Protein AF-A0A1C4LXQ5-F1 (afdb_monomer)

Radius of gyration: 27.12 Å; Cα contacts (8 Å, |Δi|>4): 11; chains: 1; bounding box: 47×68×58 Å

Nearest PDB structures (foldseek):
  5x3t-assembly1_G  TM=6.036E-01  e=4.283E-02  Mycobacterium tuberculosis H37Rv

Mean predicted aligned error: 17.74 Å

Structure (mmCIF, N/CA/C/O backbone):
data_AF-A0A1C4LXQ5-F1
#
_entry.id   AF-A0A1C4LXQ5-F1
#
loop_
_atom_site.group_PDB
_atom_site.id
_atom_site.type_symbol
_atom_site.label_atom_id
_atom_site.label_alt_id
_atom_site.label_comp_id
_atom_site.label_asym_id
_atom_site.label_entity_id
_atom_site.label_seq_id
_atom_site.pdbx_PDB_ins_code
_atom_site.Cartn_x
_atom_site.Cartn_y
_atom_site.Cartn_z
_atom_site.occupancy
_atom_site.B_iso_or_equiv
_atom_site.auth_seq_id
_atom_site.auth_comp_id
_atom_site.auth_asym_id
_atom_site.auth_atom_id
_atom_site.pdbx_PDB_model_num
ATOM 1 N N . MET A 1 1 ? -16.921 -46.183 23.043 1.00 29.25 1 MET A N 1
ATOM 2 C CA . MET A 1 1 ? -16.862 -47.206 21.969 1.00 29.25 1 MET A CA 1
ATOM 3 C C . MET A 1 1 ? -17.922 -46.829 20.922 1.00 29.25 1 MET A C 1
ATOM 5 O O . MET A 1 1 ? -18.939 -46.304 21.350 1.00 29.25 1 MET A O 1
ATOM 9 N N . PRO A 1 2 ? -17.686 -46.982 19.606 1.00 46.94 2 PRO A N 1
ATOM 10 C CA . PRO A 1 2 ? -17.134 -45.936 18.719 1.00 46.94 2 PRO A CA 1
ATOM 11 C C . PRO A 1 2 ? -17.961 -45.648 17.427 1.00 46.94 2 PRO A C 1
ATOM 13 O O . PRO A 1 2 ? -18.790 -46.468 17.070 1.00 46.94 2 PRO A O 1
ATOM 16 N N . GLN A 1 3 ? -17.642 -44.518 16.746 1.00 44.19 3 GLN A N 1
ATOM 17 C CA . GLN A 1 3 ? -17.504 -44.274 15.271 1.00 44.19 3 GLN A CA 1
ATOM 18 C C . GLN A 1 3 ? -18.716 -44.548 14.321 1.00 44.19 3 GLN A C 1
ATOM 20 O O . GLN A 1 3 ? -19.473 -45.470 14.557 1.00 44.19 3 GLN A O 1
ATOM 25 N N . CYS A 1 4 ? -18.991 -43.882 13.180 1.00 41.25 4 CYS A N 1
ATOM 26 C CA . CYS A 1 4 ? -18.354 -42.849 12.339 1.00 41.25 4 CYS A CA 1
ATOM 27 C C . CYS A 1 4 ? -19.321 -42.404 11.194 1.00 41.25 4 CYS A C 1
ATOM 29 O O . CYS A 1 4 ? -20.281 -43.111 10.905 1.00 41.25 4 CYS A O 1
ATOM 31 N N . ALA A 1 5 ? -18.925 -41.337 10.471 1.00 40.91 5 ALA A N 1
ATOM 32 C CA . ALA A 1 5 ? -19.285 -40.912 9.094 1.00 40.91 5 ALA A CA 1
ATOM 33 C C . ALA A 1 5 ? -20.544 -40.020 8.888 1.00 40.91 5 ALA A C 1
ATOM 35 O O . ALA A 1 5 ? -21.618 -40.337 9.370 1.00 40.91 5 ALA A O 1
ATOM 36 N N . GLY A 1 6 ? -20.491 -38.899 8.151 1.00 34.72 6 GLY A N 1
ATOM 37 C CA . GLY A 1 6 ? -19.399 -38.387 7.320 1.00 34.72 6 GLY A CA 1
ATOM 38 C C . GLY A 1 6 ? -19.553 -36.932 6.840 1.00 34.72 6 GLY A C 1
ATOM 39 O O . GLY A 1 6 ? -20.645 -36.386 6.785 1.00 34.72 6 GLY A O 1
ATOM 40 N N . SER A 1 7 ? -18.389 -36.358 6.518 1.00 42.78 7 SER A N 1
ATOM 41 C CA . SER A 1 7 ? -18.063 -35.484 5.378 1.00 42.78 7 SER A CA 1
ATOM 42 C C . SER A 1 7 ? -19.040 -34.369 4.962 1.00 42.78 7 SER A C 1
ATOM 44 O O . SER A 1 7 ? -20.020 -34.621 4.270 1.00 42.78 7 SER A O 1
ATOM 46 N N . SER A 1 8 ? -18.639 -33.115 5.184 1.00 39.19 8 SER A N 1
ATOM 47 C CA . SER A 1 8 ? -18.550 -32.162 4.070 1.00 39.19 8 SER A CA 1
ATOM 48 C C . SER A 1 8 ? -17.308 -31.305 4.264 1.00 39.19 8 SER A C 1
ATOM 50 O O . SER A 1 8 ? -17.246 -30.454 5.150 1.00 39.19 8 SER A O 1
ATOM 52 N N . SER A 1 9 ? -16.309 -31.606 3.440 1.00 51.53 9 SER A N 1
ATOM 53 C CA . SER A 1 9 ? -15.193 -30.732 3.108 1.00 51.53 9 SER A CA 1
ATOM 54 C C . SER A 1 9 ? -15.684 -29.388 2.562 1.00 51.53 9 SER A C 1
ATOM 56 O O . SER A 1 9 ? -16.852 -29.234 2.205 1.00 51.53 9 SER A O 1
ATOM 58 N N . ASP A 1 10 ? -14.723 -28.472 2.450 1.00 49.28 10 ASP A N 1
ATOM 59 C CA . ASP A 1 10 ? -14.740 -27.254 1.635 1.00 49.28 10 ASP A CA 1
ATOM 60 C C . ASP A 1 10 ? -15.082 -25.972 2.394 1.00 49.28 10 ASP A C 1
ATOM 62 O O . ASP A 1 10 ? -16.176 -25.435 2.263 1.00 49.28 10 ASP A O 1
ATOM 66 N N . HIS A 1 11 ? -14.095 -25.460 3.150 1.00 45.16 11 HIS A N 1
ATOM 67 C CA . HIS A 1 11 ? -13.729 -24.023 3.152 1.00 45.16 11 HIS A CA 1
ATOM 68 C C . HIS A 1 11 ? -12.442 -23.674 3.943 1.00 45.16 11 HIS A C 1
ATOM 70 O O . HIS A 1 11 ? -12.262 -22.540 4.380 1.00 45.16 11 HIS A O 1
ATOM 76 N N . VAL A 1 12 ? -11.510 -24.613 4.154 1.00 50.00 12 VAL A N 1
ATOM 77 C CA . VAL A 1 12 ? -10.390 -24.420 5.104 1.00 50.00 12 VAL A CA 1
ATOM 78 C C . VAL A 1 12 ? -9.031 -24.305 4.410 1.00 50.00 12 VAL A C 1
ATOM 80 O O . VAL A 1 12 ? -8.138 -25.059 4.743 1.00 50.00 12 VAL A O 1
ATOM 83 N N . HIS A 1 13 ? -8.821 -23.393 3.453 1.00 41.25 13 HIS A N 1
ATOM 84 C CA . HIS A 1 13 ? -7.469 -23.198 2.881 1.00 41.25 13 HIS A CA 1
ATOM 85 C C . HIS A 1 13 ? -7.170 -21.767 2.379 1.00 41.25 13 HIS A C 1
ATOM 87 O O . HIS A 1 13 ? -6.530 -21.604 1.346 1.00 41.25 13 HIS A O 1
ATOM 93 N N . HIS A 1 14 ? -7.587 -20.703 3.083 1.00 41.81 14 HIS A N 1
ATOM 94 C CA . HIS A 1 14 ? -7.163 -19.338 2.699 1.00 41.81 14 HIS A CA 1
ATOM 95 C C . HIS A 1 14 ? -6.955 -18.353 3.865 1.00 41.81 14 HIS A C 1
ATOM 97 O O . HIS A 1 14 ? -7.122 -17.146 3.710 1.00 41.81 14 HIS A O 1
ATOM 103 N N . THR A 1 15 ? -6.596 -18.848 5.050 1.00 49.47 15 THR A N 1
ATOM 104 C CA . THR A 1 15 ? -6.390 -18.008 6.251 1.00 49.47 15 THR A CA 1
ATOM 105 C C . THR A 1 15 ? -5.063 -18.245 6.971 1.00 49.47 15 THR A C 1
ATOM 107 O O . THR A 1 15 ? -4.753 -17.527 7.910 1.00 49.47 15 THR A O 1
ATOM 110 N N . TRP A 1 16 ? -4.231 -19.186 6.515 1.00 47.09 16 TRP A N 1
ATOM 111 C CA . TRP A 1 16 ? -3.102 -19.687 7.315 1.00 47.09 16 TRP A CA 1
ATOM 112 C C . TRP A 1 16 ? -1.705 -19.408 6.741 1.00 47.09 16 TRP A C 1
ATOM 114 O O . TRP A 1 16 ? -0.749 -20.074 7.120 1.00 47.09 16 TRP A O 1
ATOM 124 N N . TYR A 1 17 ? -1.554 -18.415 5.855 1.00 48.47 17 TYR A N 1
ATOM 125 C CA . TYR A 1 17 ? -0.230 -18.002 5.349 1.00 48.47 17 TYR A CA 1
ATOM 126 C C . TYR A 1 17 ? 0.094 -16.507 5.529 1.00 48.47 17 TYR A C 1
ATOM 128 O O . TYR A 1 17 ? 1.063 -16.023 4.957 1.00 48.47 17 TYR A O 1
ATOM 136 N N . MET A 1 18 ? -0.682 -15.758 6.326 1.00 49.38 18 MET A N 1
ATOM 137 C CA . MET A 1 18 ? -0.550 -14.291 6.461 1.00 49.38 18 MET A CA 1
ATOM 138 C C . MET A 1 18 ? -0.376 -13.798 7.911 1.00 49.38 18 MET A C 1
ATOM 140 O O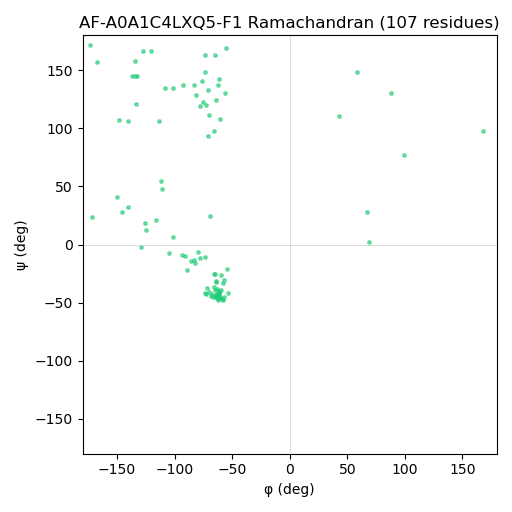 . MET A 1 18 ? -0.552 -12.614 8.170 1.00 49.38 18 MET A O 1
ATOM 144 N N . ASP A 1 19 ? 0.018 -14.662 8.854 1.00 50.25 19 ASP A N 1
ATOM 145 C CA . ASP A 1 19 ? 0.253 -14.265 10.260 1.00 50.25 19 ASP A CA 1
ATOM 146 C C . ASP A 1 19 ? 1.743 -14.171 10.656 1.00 50.25 19 ASP A C 1
ATOM 148 O O . ASP A 1 19 ? 2.095 -13.678 11.723 1.00 50.25 19 ASP A O 1
ATOM 152 N N . TYR A 1 20 ? 2.668 -14.580 9.781 1.00 45.88 20 TYR A N 1
ATOM 153 C CA . TYR A 1 20 ? 4.103 -14.611 10.114 1.00 45.88 20 TYR A CA 1
ATOM 154 C C . TYR A 1 20 ? 4.824 -13.251 10.020 1.00 45.88 20 TYR A C 1
ATOM 156 O O . TYR A 1 20 ? 5.976 -13.139 10.429 1.00 45.88 20 TYR A O 1
ATOM 164 N N . HIS A 1 21 ? 4.157 -12.198 9.538 1.00 50.41 21 HIS A N 1
ATOM 165 C CA . HIS A 1 21 ? 4.740 -10.853 9.389 1.00 50.41 21 HIS A CA 1
ATOM 166 C C . HIS A 1 21 ? 4.563 -9.997 10.655 1.00 50.41 21 HIS A C 1
ATOM 168 O O . HIS A 1 21 ? 5.330 -9.068 10.893 1.00 50.41 21 HIS A O 1
ATOM 174 N N . TRP A 1 22 ? 3.584 -10.343 11.495 1.00 50.47 22 TRP A N 1
ATOM 175 C CA . TRP A 1 22 ? 3.224 -9.626 12.722 1.00 50.47 22 TRP A CA 1
ATOM 176 C C . TRP A 1 22 ? 4.093 -10.007 13.926 1.00 50.47 22 TRP A C 1
ATOM 178 O O . TRP A 1 22 ? 4.086 -9.315 14.941 1.00 50.47 22 TRP A O 1
ATOM 188 N N . TYR A 1 23 ? 4.857 -11.098 13.799 1.00 50.47 23 TYR A N 1
ATOM 189 C CA . TYR A 1 23 ? 5.793 -11.586 14.814 1.00 50.47 23 TYR A CA 1
ATOM 190 C C . TYR A 1 23 ? 7.183 -10.922 14.722 1.00 50.47 23 TYR A C 1
ATOM 192 O O . TYR A 1 23 ? 7.963 -10.977 15.670 1.00 50.47 23 TYR A O 1
ATOM 200 N N . MET A 1 24 ? 7.496 -10.234 13.616 1.00 56.97 24 MET A N 1
ATOM 201 C CA . MET A 1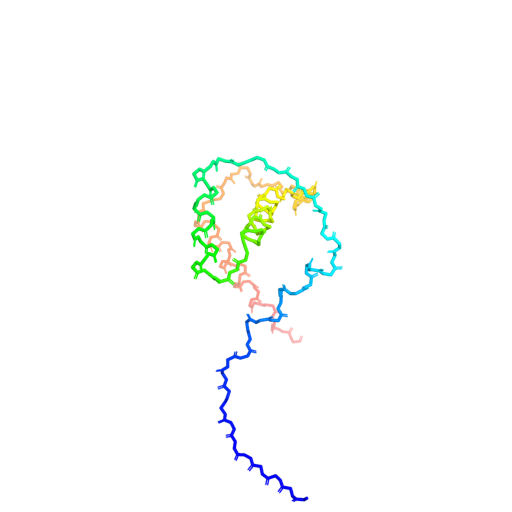 24 ? 8.620 -9.294 13.573 1.00 56.97 24 MET A CA 1
ATOM 202 C C . MET A 1 24 ? 8.174 -7.942 14.138 1.00 56.97 24 MET A C 1
ATOM 204 O O . MET A 1 24 ? 7.085 -7.459 13.833 1.00 56.97 24 MET A O 1
ATOM 208 N N . SER A 1 25 ? 9.013 -7.307 14.960 1.00 67.69 25 SER A N 1
ATOM 209 C CA . SER A 1 25 ? 8.694 -6.010 15.559 1.00 67.69 25 SER A CA 1
ATOM 210 C C . SER A 1 25 ? 8.470 -4.946 14.47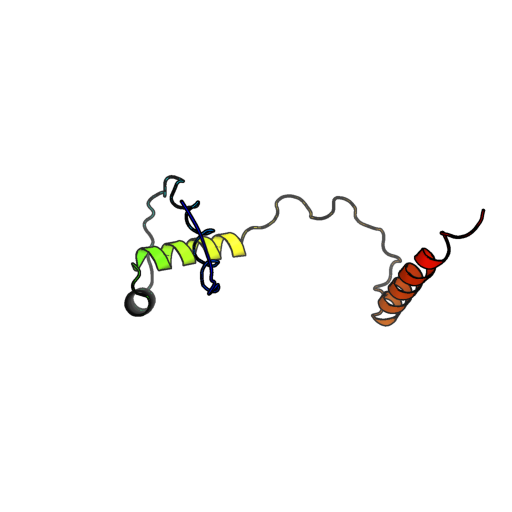7 1.00 67.69 25 SER A C 1
ATOM 212 O O . SER A 1 25 ? 9.398 -4.486 13.808 1.00 67.69 25 SER A O 1
ATOM 214 N N . MET A 1 26 ? 7.211 -4.545 14.287 1.00 79.94 26 MET A N 1
ATOM 215 C CA . MET A 1 26 ? 6.868 -3.469 13.361 1.00 79.94 26 MET A CA 1
ATOM 216 C C . MET A 1 26 ? 7.492 -2.158 13.841 1.00 79.94 26 MET A C 1
ATOM 218 O O . MET A 1 26 ? 7.253 -1.708 14.964 1.00 79.94 26 MET A O 1
ATOM 222 N N . LYS A 1 27 ? 8.279 -1.515 12.977 1.00 87.62 27 LYS A N 1
ATOM 223 C CA . LYS A 1 27 ? 8.826 -0.184 13.251 1.00 87.62 27 LYS A CA 1
ATOM 224 C C . LYS A 1 27 ? 7.775 0.874 12.927 1.00 87.62 27 LYS A C 1
ATOM 226 O O . LYS A 1 27 ? 7.224 0.890 11.829 1.00 87.62 27 LYS A O 1
ATOM 231 N N . ARG A 1 28 ? 7.510 1.780 13.873 1.00 89.44 28 ARG A N 1
ATOM 232 C CA . ARG A 1 28 ? 6.621 2.925 13.645 1.00 89.44 28 ARG A CA 1
ATOM 233 C C . ARG A 1 28 ? 7.297 3.921 12.704 1.00 89.44 28 ARG A C 1
ATOM 235 O O . ARG A 1 28 ? 8.454 4.278 12.908 1.00 89.44 28 ARG A O 1
ATOM 242 N N . THR A 1 29 ? 6.557 4.384 11.706 1.00 89.12 29 THR A N 1
ATOM 243 C CA . THR A 1 29 ? 6.987 5.423 10.769 1.00 89.12 29 THR A CA 1
ATOM 244 C C . THR A 1 29 ? 5.859 6.438 10.605 1.00 89.12 29 THR A C 1
ATOM 246 O O . THR A 1 29 ? 4.689 6.063 10.664 1.00 89.12 29 THR A O 1
ATOM 249 N N . ASN A 1 30 ? 6.210 7.714 10.444 1.00 92.12 30 ASN A N 1
ATOM 250 C CA . ASN A 1 30 ? 5.263 8.787 10.146 1.00 92.12 30 ASN A CA 1
ATOM 251 C C . ASN A 1 30 ? 5.478 9.217 8.695 1.00 92.12 30 ASN A C 1
ATOM 253 O O . ASN A 1 30 ? 6.619 9.401 8.276 1.00 92.12 30 ASN A O 1
ATOM 257 N N . VAL A 1 31 ? 4.392 9.379 7.948 1.00 90.44 31 VAL A N 1
ATOM 258 C CA . VAL A 1 31 ? 4.421 9.735 6.526 1.00 90.44 31 VAL A CA 1
ATOM 259 C C . VAL A 1 31 ? 3.350 10.790 6.283 1.00 90.44 31 VAL A C 1
ATOM 261 O O . VAL A 1 31 ? 2.299 10.756 6.924 1.00 90.44 31 VAL A O 1
ATOM 264 N N . TYR A 1 32 ? 3.623 11.720 5.376 1.00 95.50 32 TYR A N 1
ATOM 265 C CA . TYR A 1 32 ? 2.628 12.664 4.877 1.00 95.50 32 TYR A CA 1
ATOM 266 C C . TYR A 1 32 ? 1.980 12.092 3.615 1.00 95.50 32 TYR A C 1
ATOM 268 O O . TYR A 1 32 ? 2.674 11.534 2.767 1.00 95.50 32 TYR A O 1
ATOM 276 N N . ALA A 1 33 ? 0.664 12.230 3.505 1.00 93.50 33 ALA A N 1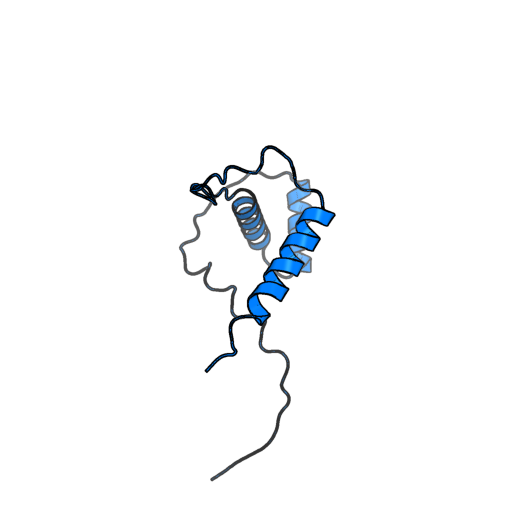
ATOM 277 C CA . ALA A 1 33 ? -0.124 11.799 2.356 1.00 93.50 33 ALA A CA 1
ATOM 278 C C . ALA A 1 33 ? -1.109 12.907 1.979 1.00 93.50 33 ALA A C 1
ATOM 280 O O . ALA A 1 33 ? -1.431 13.757 2.816 1.00 93.50 33 ALA A O 1
ATOM 281 N N . ASP A 1 34 ? -1.570 12.891 0.732 1.00 97.56 34 ASP A N 1
ATOM 282 C CA . ASP A 1 34 ? -2.597 13.819 0.280 1.00 97.56 34 ASP A CA 1
ATOM 283 C C . ASP A 1 34 ? -3.906 13.591 1.072 1.00 97.56 34 ASP A C 1
ATOM 285 O O . ASP A 1 34 ? -4.273 12.438 1.337 1.00 97.56 34 ASP A O 1
ATOM 289 N N . PRO A 1 35 ? -4.616 14.651 1.505 1.00 97.25 35 PRO A N 1
ATOM 290 C CA . PRO A 1 35 ? -5.908 14.502 2.173 1.00 97.25 35 PRO A CA 1
ATOM 291 C C . PRO A 1 35 ? -6.954 13.737 1.344 1.00 97.25 35 PRO A C 1
ATOM 293 O O . PRO A 1 35 ? -7.796 13.057 1.936 1.00 97.25 35 PRO A O 1
ATOM 296 N N . GLU A 1 36 ? -6.913 13.813 0.011 1.00 97.75 36 GLU A N 1
ATOM 297 C CA . GLU A 1 36 ? -7.807 13.054 -0.870 1.00 97.75 36 GLU A CA 1
ATOM 298 C C . GLU A 1 36 ? -7.501 11.549 -0.810 1.00 97.75 36 GLU A C 1
ATOM 300 O O . GLU A 1 36 ? -8.408 10.736 -0.610 1.00 97.75 36 GLU A O 1
ATOM 305 N N . ASP A 1 37 ? -6.220 11.174 -0.846 1.00 96.56 37 ASP A N 1
ATOM 306 C CA . ASP A 1 37 ? -5.787 9.780 -0.701 1.00 96.56 37 ASP A CA 1
ATOM 307 C C . ASP A 1 37 ? -6.199 9.201 0.659 1.00 96.56 37 ASP A C 1
ATOM 309 O O . ASP A 1 37 ? -6.664 8.060 0.751 1.00 96.56 37 ASP A O 1
ATOM 313 N N . LEU A 1 38 ? -6.081 9.993 1.732 1.00 96.06 38 LEU A N 1
ATOM 314 C CA . LEU A 1 38 ? -6.517 9.583 3.069 1.00 96.06 38 LEU A CA 1
ATOM 315 C C . LEU A 1 38 ? -8.029 9.332 3.129 1.00 96.06 38 LEU A C 1
ATOM 317 O O . LEU A 1 38 ? -8.463 8.379 3.781 1.00 96.06 38 LEU A O 1
ATOM 321 N N . ALA A 1 39 ? -8.834 10.140 2.434 1.00 97.69 39 ALA A N 1
ATOM 322 C CA . ALA A 1 39 ? -10.277 9.927 2.353 1.00 97.69 39 ALA A CA 1
ATOM 323 C C . ALA A 1 39 ? -10.612 8.604 1.640 1.00 97.69 39 ALA A C 1
ATOM 325 O O . ALA A 1 39 ? -11.430 7.825 2.139 1.00 97.69 39 ALA A O 1
ATOM 326 N N . ILE A 1 40 ? -9.922 8.307 0.535 1.00 97.62 40 ILE A N 1
ATOM 327 C CA . ILE A 1 40 ? -10.086 7.056 -0.220 1.00 97.62 40 ILE A CA 1
ATOM 328 C C . ILE A 1 40 ? -9.673 5.845 0.629 1.00 97.62 40 ILE A C 1
ATOM 330 O O . ILE A 1 40 ? -10.394 4.843 0.686 1.00 97.62 40 ILE A O 1
ATOM 334 N N . ILE A 1 41 ? -8.535 5.924 1.328 1.00 95.44 41 ILE A N 1
ATOM 335 C CA . ILE A 1 41 ? -8.050 4.853 2.215 1.00 95.44 41 ILE A CA 1
ATOM 336 C C . ILE A 1 41 ? -9.052 4.592 3.340 1.00 95.44 41 ILE A C 1
ATOM 338 O O . ILE A 1 41 ? -9.353 3.434 3.639 1.00 95.44 41 ILE A O 1
ATOM 342 N N . LYS A 1 42 ? -9.605 5.651 3.934 1.00 96.12 42 LYS A N 1
ATOM 343 C CA . LYS A 1 42 ? -10.606 5.553 4.997 1.00 96.12 42 LYS A CA 1
ATOM 344 C C . LYS A 1 42 ? -11.887 4.869 4.535 1.00 96.12 42 LYS A C 1
ATOM 346 O O . LYS A 1 42 ? -12.386 3.977 5.222 1.00 96.12 42 LYS A O 1
ATOM 351 N N . GLU A 1 43 ? -12.396 5.228 3.360 1.00 97.62 43 GLU A N 1
ATOM 352 C CA . GLU A 1 43 ? -13.553 4.549 2.775 1.00 97.62 43 GLU A CA 1
ATOM 353 C C . GLU A 1 43 ? -13.241 3.068 2.507 1.00 97.62 43 GLU A C 1
ATOM 355 O O . GLU A 1 43 ? -14.007 2.178 2.884 1.00 97.62 43 GLU A O 1
ATOM 360 N N . ALA A 1 44 ? -12.083 2.774 1.911 1.00 97.00 44 ALA A N 1
ATOM 361 C CA . ALA A 1 44 ? -11.672 1.406 1.616 1.00 97.00 44 ALA A CA 1
ATOM 362 C C . ALA A 1 44 ? -11.530 0.547 2.884 1.00 97.00 44 ALA A C 1
ATOM 364 O O . ALA A 1 44 ? -11.947 -0.614 2.879 1.00 97.00 44 ALA A O 1
ATOM 365 N N . ALA A 1 45 ? -10.986 1.116 3.961 1.00 96.19 45 ALA A N 1
ATOM 366 C CA . ALA A 1 45 ? -10.860 0.482 5.268 1.00 96.19 45 ALA A CA 1
ATOM 367 C C . ALA A 1 45 ? -12.237 0.141 5.853 1.00 96.19 45 ALA A C 1
ATOM 369 O O . ALA A 1 45 ? -12.474 -1.007 6.235 1.00 96.19 45 ALA A O 1
ATOM 370 N N . ALA A 1 46 ? -13.171 1.098 5.816 1.00 96.88 46 ALA A N 1
ATOM 371 C CA . ALA A 1 46 ? -14.541 0.906 6.283 1.00 96.88 46 ALA A CA 1
ATOM 372 C C . ALA A 1 46 ? -15.272 -0.200 5.506 1.00 96.88 46 ALA A C 1
ATOM 374 O O . ALA A 1 46 ? -15.881 -1.078 6.114 1.00 96.88 46 ALA A O 1
ATOM 375 N N . ARG A 1 47 ? -15.155 -0.221 4.170 1.00 96.50 47 ARG A N 1
ATOM 376 C CA . ARG A 1 47 ? -15.773 -1.263 3.325 1.00 96.50 47 ARG A CA 1
ATOM 377 C C . ARG A 1 47 ? -15.216 -2.661 3.591 1.00 96.50 47 ARG A C 1
ATOM 379 O O . ARG A 1 47 ? -15.931 -3.641 3.421 1.00 96.50 47 ARG A O 1
ATOM 386 N N . ARG A 1 48 ? -13.936 -2.760 3.958 1.00 91.19 48 ARG A N 1
ATOM 387 C CA . ARG A 1 48 ? -13.236 -4.033 4.199 1.00 91.19 48 ARG A CA 1
ATOM 388 C C . ARG A 1 48 ? -13.257 -4.472 5.665 1.00 91.19 48 ARG A C 1
ATOM 390 O O . ARG A 1 48 ? -12.832 -5.586 5.949 1.00 91.19 48 ARG A O 1
ATOM 397 N N . GLY A 1 49 ? -13.723 -3.623 6.584 1.00 94.94 49 GLY A N 1
ATOM 398 C CA . GLY A 1 49 ? -13.740 -3.916 8.020 1.00 94.94 49 GLY A CA 1
ATOM 399 C C . GLY A 1 49 ? -12.347 -4.013 8.654 1.00 94.94 49 GLY A C 1
ATOM 400 O O . GLY A 1 49 ? -12.173 -4.732 9.634 1.00 94.94 49 GLY A O 1
ATOM 401 N N . ILE A 1 50 ? -11.349 -3.318 8.100 1.00 93.50 50 ILE A N 1
ATOM 402 C CA . ILE A 1 50 ? -9.961 -3.304 8.598 1.00 93.50 50 ILE A CA 1
ATOM 403 C C . ILE A 1 50 ? -9.530 -1.881 8.968 1.00 93.50 50 ILE A C 1
ATOM 405 O O . ILE A 1 50 ? -10.187 -0.912 8.602 1.00 93.50 50 ILE A O 1
ATOM 409 N N . SER A 1 51 ? -8.415 -1.729 9.687 1.00 94.00 51 SER A N 1
ATOM 410 C CA . SER A 1 51 ? -7.882 -0.401 10.034 1.00 94.00 51 SER A CA 1
ATOM 411 C C . SER A 1 51 ? -7.231 0.305 8.834 1.00 94.00 51 SER A C 1
ATOM 413 O O . SER A 1 51 ? -6.577 -0.349 8.025 1.00 94.00 51 SER A O 1
ATOM 415 N N . GLU A 1 52 ? -7.289 1.639 8.774 1.00 94.62 52 GLU A N 1
ATOM 416 C CA . GLU A 1 52 ? -6.564 2.453 7.774 1.00 94.62 52 GLU A CA 1
ATOM 417 C C . GLU A 1 52 ? -5.058 2.139 7.756 1.00 94.62 52 GLU A C 1
ATOM 419 O O . GLU A 1 52 ? -4.452 1.961 6.699 1.00 94.62 52 GLU A O 1
ATOM 424 N N . ALA A 1 53 ? -4.467 1.970 8.944 1.00 93.19 53 ALA A N 1
ATOM 425 C CA . ALA A 1 53 ? -3.062 1.606 9.106 1.00 93.19 53 ALA A CA 1
ATOM 426 C C . ALA A 1 53 ? -2.708 0.265 8.442 1.00 93.19 53 ALA A C 1
ATOM 428 O O . ALA A 1 53 ? -1.560 0.063 8.057 1.00 93.19 53 ALA A O 1
ATOM 429 N N . GLU A 1 54 ? -3.674 -0.644 8.297 1.00 94.62 54 GLU A N 1
ATOM 430 C CA . GLU A 1 54 ? -3.459 -1.925 7.625 1.00 94.62 54 GLU A CA 1
ATOM 431 C C . GLU A 1 54 ? -3.343 -1.768 6.116 1.00 94.62 54 GLU A C 1
ATOM 433 O O . GLU A 1 54 ? -2.441 -2.331 5.500 1.00 94.62 54 GLU A O 1
ATOM 438 N N . ILE A 1 55 ? -4.186 -0.922 5.529 1.00 94.62 55 ILE A N 1
ATOM 439 C CA . ILE A 1 55 ? -4.081 -0.576 4.111 1.00 94.62 55 ILE A CA 1
ATOM 440 C C . ILE A 1 55 ? -2.741 0.115 3.835 1.00 94.62 55 ILE A C 1
ATOM 442 O O . ILE A 1 55 ? -2.061 -0.232 2.871 1.00 94.62 55 ILE A O 1
ATOM 446 N N . ILE A 1 56 ? -2.316 1.032 4.711 1.00 93.94 56 ILE A N 1
ATOM 447 C CA . ILE A 1 56 ? -1.021 1.720 4.586 1.00 93.94 56 ILE A CA 1
ATOM 448 C C . ILE A 1 56 ? 0.145 0.725 4.689 1.00 93.94 56 ILE A C 1
ATOM 450 O O . ILE A 1 56 ? 1.067 0.778 3.875 1.00 93.94 56 ILE A O 1
ATOM 454 N N . ARG A 1 57 ? 0.102 -0.220 5.639 1.00 91.88 57 ARG A N 1
ATOM 455 C CA . ARG A 1 57 ? 1.118 -1.283 5.757 1.00 91.88 57 ARG A CA 1
ATOM 456 C C . ARG A 1 57 ? 1.227 -2.109 4.478 1.00 91.88 57 ARG A C 1
ATOM 458 O O . ARG A 1 57 ? 2.335 -2.315 3.986 1.00 91.88 57 ARG A O 1
ATOM 465 N N . GLN A 1 58 ? 0.094 -2.539 3.926 1.00 93.06 58 GLN A N 1
ATOM 466 C CA . GLN A 1 58 ? 0.056 -3.302 2.677 1.00 93.06 58 GLN A CA 1
ATOM 467 C C . GLN A 1 58 ? 0.600 -2.486 1.501 1.00 93.06 58 GLN A C 1
ATOM 469 O O . GLN A 1 58 ? 1.399 -3.002 0.723 1.00 93.06 58 GLN A O 1
ATOM 474 N N . GLY A 1 59 ? 0.232 -1.206 1.402 1.00 93.31 59 GLY A N 1
ATOM 475 C CA . GLY A 1 59 ? 0.739 -0.302 0.369 1.00 93.31 59 GLY A CA 1
ATOM 476 C C . GLY A 1 59 ? 2.262 -0.161 0.409 1.00 93.31 59 GLY A C 1
ATOM 477 O O . GLY A 1 59 ? 2.922 -0.319 -0.617 1.00 93.31 59 GLY A O 1
ATOM 478 N N . ILE A 1 60 ? 2.835 0.045 1.599 1.00 92.56 60 ILE A N 1
ATOM 479 C CA . ILE A 1 60 ? 4.293 0.119 1.785 1.00 92.56 60 ILE A CA 1
ATOM 480 C C . ILE A 1 60 ? 4.961 -1.208 1.402 1.00 92.56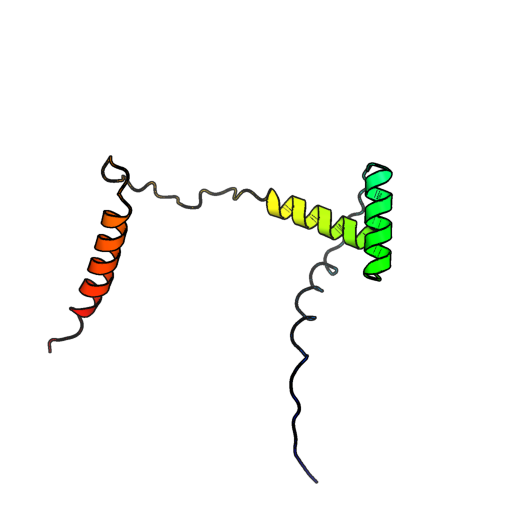 60 ILE A C 1
ATOM 482 O O . ILE A 1 60 ? 5.979 -1.207 0.712 1.00 92.56 60 ILE A O 1
ATOM 486 N N . HIS A 1 61 ? 4.392 -2.345 1.813 1.00 87.12 61 HIS A N 1
ATOM 487 C CA . HIS A 1 61 ? 4.931 -3.661 1.470 1.00 87.12 61 HIS A CA 1
ATOM 488 C C . HIS A 1 61 ? 4.929 -3.911 -0.045 1.00 87.12 61 HIS A C 1
ATOM 490 O O . HIS A 1 61 ? 5.942 -4.337 -0.600 1.00 87.12 61 HIS A O 1
ATOM 496 N N . LEU A 1 62 ? 3.824 -3.596 -0.725 1.00 92.25 62 LEU A N 1
ATOM 497 C CA . LEU A 1 62 ? 3.708 -3.720 -2.178 1.00 92.25 62 LEU A CA 1
ATOM 498 C C . LEU A 1 62 ? 4.717 -2.825 -2.902 1.00 92.25 62 LEU A C 1
ATOM 500 O O . LEU A 1 62 ? 5.397 -3.292 -3.814 1.00 92.25 62 LEU A O 1
ATOM 504 N N . ALA A 1 63 ? 4.870 -1.572 -2.466 1.00 90.31 63 ALA A N 1
ATOM 505 C CA . ALA A 1 63 ? 5.865 -0.660 -3.021 1.00 90.31 63 ALA A CA 1
ATOM 506 C C . ALA A 1 63 ? 7.298 -1.188 -2.830 1.00 90.31 63 ALA A C 1
ATOM 508 O O . ALA A 1 63 ? 8.107 -1.121 -3.756 1.00 90.31 63 ALA A O 1
ATOM 509 N N . ALA A 1 64 ? 7.609 -1.762 -1.664 1.00 89.00 64 ALA A N 1
ATOM 510 C CA . ALA A 1 64 ? 8.909 -2.375 -1.405 1.00 89.00 64 ALA A CA 1
ATOM 511 C C . ALA A 1 64 ? 9.162 -3.594 -2.307 1.00 89.00 64 ALA A C 1
ATOM 513 O O . ALA A 1 64 ? 10.242 -3.723 -2.875 1.00 89.00 64 ALA A O 1
ATOM 514 N N . MET A 1 65 ? 8.167 -4.470 -2.481 1.00 85.00 65 MET A N 1
ATOM 515 C CA . MET A 1 65 ? 8.280 -5.636 -3.365 1.00 85.00 65 MET A CA 1
ATOM 516 C C . MET A 1 65 ? 8.438 -5.246 -4.833 1.00 85.00 65 MET A C 1
ATOM 518 O O . MET A 1 65 ? 9.249 -5.851 -5.528 1.00 85.00 65 MET A O 1
ATOM 522 N N . ALA A 1 66 ? 7.734 -4.209 -5.291 1.00 83.88 66 ALA A N 1
ATOM 523 C CA . ALA A 1 66 ? 7.842 -3.717 -6.663 1.00 83.88 66 ALA A CA 1
ATOM 524 C C . ALA A 1 66 ? 9.238 -3.164 -6.996 1.00 83.88 66 ALA A C 1
ATOM 526 O O . ALA A 1 66 ? 9.685 -3.270 -8.133 1.00 83.88 66 ALA A O 1
ATOM 527 N N . ASN A 1 67 ? 9.931 -2.596 -6.006 1.00 85.69 67 ASN A N 1
ATOM 528 C CA . ASN A 1 67 ? 11.255 -1.992 -6.178 1.00 85.69 67 ASN A CA 1
ATOM 529 C C . ASN A 1 67 ? 12.400 -2.889 -5.694 1.00 85.69 67 ASN A C 1
ATOM 531 O O . ASN A 1 67 ? 13.553 -2.457 -5.670 1.00 85.69 67 ASN A O 1
ATOM 535 N N . ARG A 1 68 ? 12.111 -4.134 -5.301 1.00 80.06 68 ARG A N 1
ATOM 536 C CA . ARG A 1 68 ? 13.148 -5.091 -4.927 1.00 80.06 68 ARG A CA 1
ATOM 537 C C . ARG A 1 68 ? 13.901 -5.526 -6.186 1.00 80.06 68 ARG A C 1
ATOM 539 O O . ARG A 1 68 ? 13.504 -6.466 -6.871 1.00 80.06 68 ARG A O 1
ATOM 546 N N . VAL A 1 69 ? 15.003 -4.840 -6.465 1.00 73.88 69 VAL A N 1
ATOM 547 C CA . VAL A 1 69 ? 16.004 -5.250 -7.454 1.00 73.88 69 VAL A CA 1
ATOM 548 C C . VAL A 1 69 ? 16.840 -6.384 -6.858 1.00 73.88 69 VAL A C 1
ATOM 550 O O . VAL A 1 69 ? 17.120 -6.397 -5.660 1.00 73.88 69 VAL A O 1
ATOM 553 N N . TRP A 1 70 ? 17.189 -7.379 -7.673 1.00 70.62 70 TRP A N 1
ATOM 554 C CA . TRP A 1 70 ? 18.109 -8.436 -7.258 1.00 70.62 70 TRP A CA 1
ATOM 555 C C . TRP A 1 70 ? 19.538 -7.887 -7.322 1.00 70.62 70 TRP A C 1
ATOM 557 O O . TRP A 1 70 ? 19.976 -7.476 -8.394 1.00 70.62 70 TRP A O 1
ATOM 567 N N . 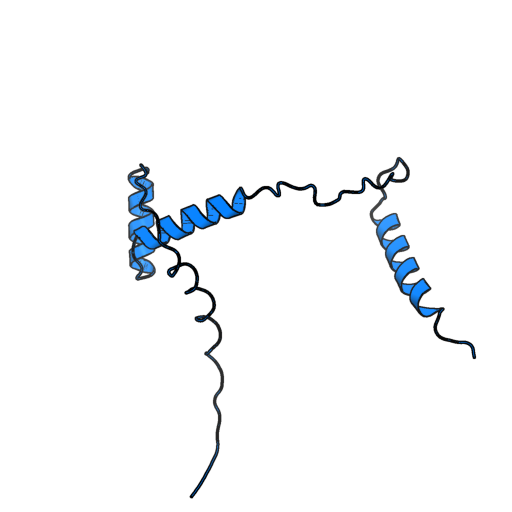ASP A 1 71 ? 20.243 -7.858 -6.189 1.00 66.19 71 ASP A N 1
ATOM 568 C CA . ASP A 1 71 ? 21.606 -7.303 -6.108 1.00 66.19 71 ASP A CA 1
ATOM 569 C C . ASP A 1 71 ? 22.634 -8.122 -6.917 1.00 66.19 71 ASP A C 1
ATOM 571 O O . ASP A 1 71 ? 23.642 -7.589 -7.374 1.00 66.19 71 ASP A O 1
ATOM 575 N N . GLU A 1 72 ? 22.373 -9.414 -7.133 1.00 61.62 72 GLU A N 1
ATOM 576 C CA . GLU A 1 72 ? 23.216 -10.313 -7.933 1.00 61.62 72 GLU A CA 1
ATOM 577 C C . GLU A 1 72 ? 22.622 -10.536 -9.341 1.00 61.62 72 GLU A C 1
ATOM 579 O O . GLU A 1 72 ? 21.418 -10.774 -9.477 1.00 61.62 72 GLU A O 1
ATOM 584 N N . PRO A 1 73 ? 23.411 -10.480 -10.430 1.00 67.19 73 PRO A N 1
ATOM 585 C CA . PRO A 1 73 ? 22.889 -10.811 -11.751 1.00 67.19 73 PRO A CA 1
ATOM 586 C C . PRO A 1 73 ? 22.287 -12.224 -11.768 1.00 67.19 73 PRO A C 1
ATOM 588 O O . PRO A 1 73 ? 22.932 -13.192 -11.371 1.00 67.19 73 PRO A O 1
ATOM 591 N N . LEU A 1 74 ? 21.060 -12.349 -12.297 1.00 64.69 74 LEU A N 1
ATOM 592 C CA . LEU A 1 74 ? 20.341 -13.631 -12.437 1.00 64.69 74 LEU A CA 1
ATOM 593 C C . LEU A 1 74 ? 21.148 -14.698 -13.198 1.00 64.69 74 LEU A C 1
ATOM 595 O O . LEU A 1 74 ? 20.890 -15.891 -13.052 1.00 64.69 74 LEU A O 1
ATOM 599 N N . PHE A 1 75 ? 22.135 -14.275 -13.991 1.00 62.22 75 PHE A N 1
ATOM 600 C CA . PHE A 1 75 ? 23.085 -15.149 -14.660 1.00 62.22 75 PHE A CA 1
ATOM 601 C C . PHE A 1 75 ? 24.503 -14.606 -14.472 1.00 62.22 75 PHE A C 1
ATOM 603 O O . PHE A 1 75 ? 24.821 -13.514 -14.935 1.00 62.22 75 PHE A O 1
ATOM 610 N N . SER A 1 76 ? 25.38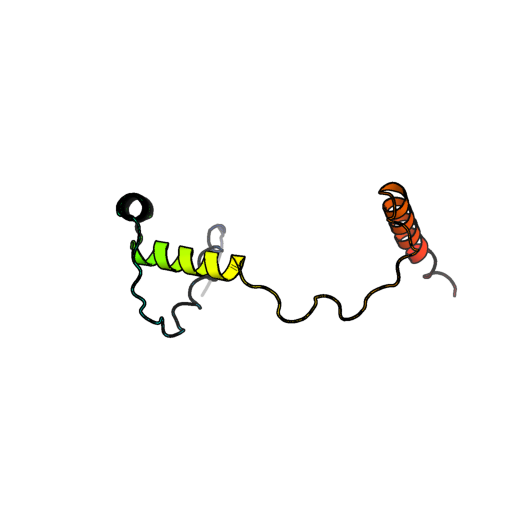7 -15.403 -13.871 1.00 60.38 76 SER A N 1
ATOM 611 C CA . SER A 1 76 ? 26.837 -15.148 -13.871 1.00 60.38 76 SER A CA 1
ATOM 612 C C . SER A 1 76 ? 27.486 -15.438 -15.231 1.00 60.38 76 SER A C 1
ATOM 614 O O . SER A 1 76 ? 28.646 -15.106 -15.462 1.00 60.38 76 SER A O 1
ATOM 616 N N . ARG A 1 77 ? 26.738 -16.075 -16.142 1.00 60.59 77 ARG A N 1
ATOM 617 C CA . ARG A 1 77 ? 27.205 -16.527 -17.449 1.00 60.59 77 ARG A CA 1
ATOM 618 C C . ARG A 1 77 ? 26.504 -15.753 -18.556 1.00 60.59 77 ARG A C 1
ATOM 620 O O . ARG A 1 77 ? 25.352 -16.027 -18.879 1.00 60.59 77 ARG A O 1
ATOM 627 N N . THR A 1 78 ? 27.223 -14.836 -19.187 1.00 65.31 78 THR A N 1
ATOM 628 C CA . THR A 1 78 ? 26.850 -14.320 -20.505 1.00 65.31 78 THR A CA 1
ATOM 629 C C . THR A 1 78 ? 27.080 -15.431 -21.524 1.00 65.31 78 THR A C 1
ATOM 631 O O . THR A 1 78 ? 28.217 -15.844 -21.750 1.00 65.31 78 THR A O 1
ATOM 634 N N . PHE A 1 79 ? 26.009 -15.979 -22.096 1.00 66.44 79 PHE A N 1
ATOM 635 C CA . PHE A 1 79 ? 26.136 -16.898 -23.224 1.00 66.44 79 PHE A CA 1
ATOM 636 C C . PHE A 1 79 ? 26.474 -16.067 -24.462 1.00 66.44 79 PHE A C 1
ATOM 638 O O . PHE A 1 79 ? 25.724 -15.149 -24.803 1.00 66.44 79 PHE A O 1
ATOM 645 N N . GLU A 1 80 ? 27.593 -16.357 -25.124 1.00 68.75 80 GLU A N 1
ATOM 646 C CA . GLU A 1 80 ? 27.870 -15.784 -26.440 1.00 68.75 80 GLU A CA 1
ATOM 647 C C . GLU A 1 80 ? 26.833 -16.344 -27.417 1.00 68.75 80 GLU A C 1
ATOM 649 O O . GLU A 1 80 ? 26.900 -17.490 -27.861 1.00 68.75 80 GLU A O 1
ATOM 654 N N . GLY A 1 81 ? 25.786 -15.556 -27.667 1.00 67.62 81 GLY A N 1
ATOM 655 C CA . GLY A 1 81 ? 24.781 -15.883 -28.667 1.00 67.62 81 GLY A CA 1
ATOM 656 C C . GLY A 1 81 ? 25.393 -15.882 -30.074 1.00 67.62 81 GLY A C 1
ATOM 657 O O . GLY A 1 81 ? 26.445 -15.284 -30.290 1.00 67.62 81 GLY A O 1
ATOM 658 N N . PRO A 1 82 ? 24.726 -16.486 -31.070 1.00 70.31 82 PRO A N 1
ATOM 659 C CA . PRO A 1 82 ? 25.236 -16.649 -32.439 1.00 70.31 82 PRO A CA 1
ATOM 660 C C . PRO A 1 82 ? 25.342 -15.337 -33.255 1.00 70.31 82 PRO A C 1
ATOM 662 O O . PRO A 1 82 ? 25.246 -15.360 -34.478 1.00 70.31 82 PRO A O 1
ATOM 665 N N . GLY A 1 83 ? 25.463 -14.172 -32.607 1.00 74.75 83 GLY A N 1
ATOM 666 C CA . GLY A 1 83 ? 25.535 -12.854 -33.251 1.00 74.75 83 GLY A CA 1
ATOM 667 C C . GLY A 1 83 ? 24.236 -12.395 -33.926 1.00 74.75 83 GLY A C 1
ATOM 668 O O . GLY A 1 83 ? 24.197 -11.319 -34.515 1.00 74.75 83 GLY A O 1
ATOM 669 N N . ARG A 1 84 ? 23.161 -13.188 -33.833 1.00 79.19 84 ARG A N 1
ATOM 670 C CA . ARG A 1 84 ? 21.832 -12.874 -34.367 1.00 79.19 84 ARG A CA 1
ATOM 671 C C . ARG A 1 84 ? 20.755 -13.139 -33.324 1.00 79.19 84 ARG A C 1
ATOM 673 O O . ARG A 1 84 ? 20.851 -14.106 -32.570 1.00 79.19 84 ARG A O 1
ATOM 680 N N . THR A 1 85 ? 19.712 -12.313 -33.327 1.00 78.44 85 THR A N 1
ATOM 681 C CA . THR A 1 85 ? 18.494 -12.588 -32.552 1.00 78.44 85 THR A CA 1
ATOM 682 C C . THR A 1 85 ? 17.736 -13.725 -33.245 1.00 78.44 85 THR A C 1
ATOM 684 O O . THR A 1 85 ? 17.392 -13.562 -34.417 1.00 78.44 85 THR A O 1
ATOM 687 N N . PRO A 1 86 ? 17.498 -14.875 -32.587 1.00 84.00 86 PRO A N 1
ATOM 688 C CA . PRO A 1 86 ? 16.728 -15.966 -33.179 1.00 84.00 86 PRO A CA 1
ATOM 689 C C . PRO A 1 86 ? 15.298 -15.524 -33.502 1.00 84.00 86 PRO A C 1
ATOM 691 O O . PRO A 1 86 ? 14.682 -14.788 -32.727 1.00 84.00 86 PRO A O 1
ATOM 694 N N . SER A 1 87 ? 14.747 -15.993 -34.620 1.00 88.31 87 SER A N 1
ATOM 695 C CA . SER A 1 87 ? 13.326 -15.806 -34.909 1.00 88.31 87 SER A CA 1
ATOM 696 C C . SER A 1 87 ? 12.468 -16.721 -34.028 1.00 88.31 87 SER A C 1
ATOM 698 O O . SER A 1 87 ? 12.934 -17.714 -33.463 1.00 88.31 87 SER A O 1
ATOM 700 N N . LYS A 1 88 ? 11.170 -16.421 -33.931 1.00 89.44 88 LYS A N 1
ATOM 701 C CA . LYS A 1 88 ? 10.211 -17.269 -33.206 1.00 89.44 88 LYS A CA 1
ATOM 702 C C . LYS A 1 88 ? 10.173 -18.704 -33.751 1.00 89.44 88 LYS A C 1
ATOM 704 O O . LYS A 1 88 ? 9.940 -19.638 -32.986 1.00 89.44 88 LYS A O 1
ATOM 709 N N . GLU A 1 89 ? 10.382 -18.867 -35.055 1.00 90.88 89 GLU A N 1
ATOM 710 C CA . GLU A 1 89 ? 10.407 -20.172 -35.720 1.00 90.88 89 GLU A CA 1
ATOM 711 C C . GLU A 1 89 ? 11.675 -20.949 -35.369 1.00 90.88 89 GLU A C 1
ATOM 713 O O . GLU A 1 89 ? 11.573 -22.118 -35.005 1.00 90.88 89 GLU A O 1
ATOM 718 N N . ASP A 1 90 ? 12.836 -20.284 -35.346 1.00 87.75 90 ASP A N 1
ATOM 719 C CA . ASP A 1 90 ? 14.102 -20.897 -34.921 1.00 87.75 90 ASP A CA 1
ATOM 720 C C . ASP A 1 90 ? 14.001 -21.456 -33.496 1.00 87.75 90 ASP A C 1
ATOM 722 O O . ASP A 1 90 ? 14.399 -22.590 -33.237 1.00 87.75 90 ASP A O 1
ATOM 726 N N . VAL A 1 91 ? 13.418 -20.678 -32.573 1.00 88.69 91 VAL A N 1
ATOM 727 C CA . VAL A 1 91 ? 13.220 -21.105 -31.178 1.00 88.69 91 VAL A CA 1
ATOM 728 C C . VAL A 1 91 ? 12.267 -22.295 -31.105 1.00 88.69 91 VAL A C 1
ATOM 730 O O . VAL A 1 91 ? 12.538 -23.262 -30.395 1.00 88.69 91 VAL A O 1
ATOM 733 N N . ARG A 1 92 ? 11.151 -22.247 -31.841 1.00 91.00 92 ARG A N 1
ATOM 734 C CA . ARG A 1 92 ? 10.159 -23.328 -31.843 1.00 91.00 92 ARG A CA 1
ATOM 735 C C . ARG A 1 92 ? 10.753 -24.635 -32.369 1.00 91.00 92 ARG A C 1
ATOM 737 O O . ARG A 1 92 ? 10.533 -25.672 -31.750 1.00 91.00 92 ARG A O 1
ATOM 744 N N . ASN A 1 93 ? 11.498 -24.574 -33.469 1.00 90.19 93 ASN A N 1
ATOM 745 C CA . ASN A 1 93 ? 12.119 -25.744 -34.081 1.00 90.19 93 ASN A CA 1
ATOM 746 C C . ASN A 1 93 ? 13.203 -26.325 -33.166 1.00 90.19 93 ASN A C 1
ATOM 748 O O . ASN A 1 93 ? 13.164 -27.512 -32.872 1.00 90.19 93 ASN A O 1
ATOM 752 N N . ALA A 1 94 ? 14.073 -25.485 -32.594 1.00 89.94 94 ALA A N 1
ATOM 753 C CA . ALA A 1 94 ? 15.103 -25.938 -31.659 1.00 89.94 94 ALA A CA 1
ATOM 754 C C . ALA A 1 94 ? 14.522 -26.633 -30.410 1.00 89.94 94 ALA A C 1
ATOM 756 O O . ALA A 1 94 ? 15.062 -27.639 -29.950 1.00 89.94 94 ALA A O 1
ATOM 757 N N . VAL A 1 95 ? 13.408 -26.126 -29.863 1.00 89.75 95 VAL A N 1
ATOM 758 C CA . VAL A 1 95 ? 12.713 -26.771 -28.734 1.00 89.75 95 VAL A CA 1
ATOM 759 C C . VAL A 1 95 ? 12.090 -28.104 -29.159 1.00 89.75 95 VAL A C 1
ATOM 761 O O . VAL A 1 95 ? 12.203 -29.082 -28.422 1.00 89.75 95 VAL A O 1
ATOM 764 N N . ALA A 1 96 ? 11.460 -28.167 -30.337 1.00 91.44 96 ALA A N 1
ATOM 765 C CA . ALA A 1 96 ? 10.885 -29.405 -30.863 1.00 91.44 96 ALA A CA 1
ATOM 766 C C . ALA A 1 96 ? 11.961 -30.481 -31.084 1.00 91.44 96 ALA A C 1
ATOM 768 O O . ALA A 1 96 ? 11.795 -31.611 -30.620 1.00 91.44 96 ALA A O 1
ATOM 769 N N . ASP A 1 97 ? 13.088 -30.109 -31.692 1.00 88.12 97 ASP A N 1
ATOM 770 C CA . ASP A 1 97 ? 14.227 -30.995 -31.937 1.00 88.12 97 ASP A CA 1
ATOM 771 C C . ASP A 1 97 ? 14.827 -31.519 -30.623 1.00 88.12 97 ASP A C 1
ATOM 773 O O . ASP A 1 97 ? 15.094 -32.713 -30.491 1.00 88.12 97 ASP A O 1
ATOM 777 N N . ALA A 1 98 ? 14.982 -30.662 -29.606 1.00 89.12 98 ALA A N 1
ATOM 778 C CA . ALA A 1 98 ? 15.515 -31.059 -28.300 1.00 89.12 98 ALA A CA 1
ATOM 779 C C . ALA A 1 98 ? 14.594 -32.030 -27.539 1.00 89.12 98 ALA A C 1
ATOM 781 O O . ALA A 1 98 ? 15.074 -32.938 -26.853 1.00 89.12 98 ALA A O 1
ATOM 782 N N . VAL A 1 99 ? 13.275 -31.855 -27.654 1.00 89.62 99 VAL A N 1
ATOM 783 C CA . VAL A 1 99 ? 12.285 -32.765 -27.057 1.00 89.62 99 VAL A CA 1
ATOM 784 C C . VAL A 1 99 ? 12.289 -34.116 -27.778 1.00 89.62 99 VAL A C 1
ATOM 786 O O . VAL A 1 99 ? 12.241 -35.157 -27.125 1.00 89.62 99 VAL A O 1
ATOM 789 N N . GLN A 1 100 ? 12.406 -34.120 -29.109 1.00 81.56 100 GLN A N 1
ATOM 790 C CA . GLN A 1 100 ? 12.465 -35.352 -29.903 1.00 81.56 100 GLN A CA 1
ATOM 791 C C . GLN A 1 100 ? 13.795 -36.103 -29.727 1.00 81.56 100 GLN A C 1
ATOM 793 O O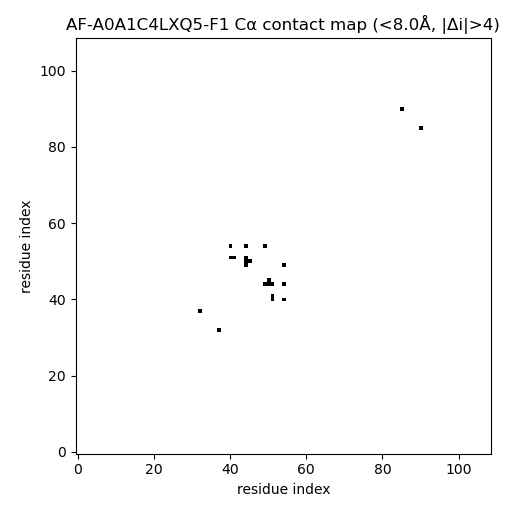 . GLN A 1 100 ? 13.799 -37.330 -29.619 1.00 81.56 100 GLN A O 1
ATOM 798 N N . GLY A 1 101 ? 14.915 -35.386 -29.601 1.00 66.75 101 GLY A N 1
ATOM 799 C CA . GLY A 1 101 ? 16.244 -35.961 -29.366 1.00 66.75 101 GLY A CA 1
ATOM 800 C C . GLY A 1 101 ? 16.389 -36.680 -28.018 1.00 66.75 101 GLY A C 1
ATOM 801 O O . GLY A 1 101 ? 17.165 -37.627 -27.907 1.00 66.75 101 GLY A O 1
ATOM 802 N N . GLN A 1 102 ? 15.594 -36.314 -27.006 1.00 57.31 102 GLN A N 1
ATOM 803 C CA . GLN A 1 102 ? 15.557 -37.018 -25.714 1.00 57.31 102 GLN A CA 1
ATOM 804 C C . GLN A 1 102 ? 14.760 -38.337 -25.750 1.00 57.31 102 GLN A C 1
ATOM 806 O O . GLN A 1 102 ? 14.864 -39.142 -24.823 1.00 57.31 102 GLN A O 1
ATOM 811 N N . GLY A 1 103 ? 14.007 -38.603 -26.824 1.00 54.09 103 GLY A N 1
ATOM 812 C CA . GLY A 1 103 ? 13.282 -39.862 -27.030 1.00 54.09 103 GLY A CA 1
ATOM 813 C C . GLY A 1 103 ? 14.134 -41.009 -27.590 1.00 54.09 103 GLY A C 1
ATOM 814 O O . GLY A 1 103 ? 13.721 -42.162 -27.501 1.00 54.09 103 GLY A O 1
ATOM 815 N N . GLY A 1 104 ? 15.322 -40.723 -28.138 1.00 50.62 104 GLY A N 1
ATOM 816 C CA . GLY A 1 104 ? 16.165 -41.710 -28.830 1.00 50.62 104 GLY A CA 1
ATOM 817 C C . GLY A 1 104 ? 17.185 -42.457 -27.962 1.00 50.62 104 GLY A C 1
ATOM 818 O O . GLY A 1 104 ? 17.771 -43.428 -28.426 1.00 50.62 104 GLY A O 1
ATOM 819 N N . SER A 1 105 ? 17.399 -42.055 -26.704 1.00 53.31 105 SER A N 1
ATOM 820 C CA . SER A 1 105 ? 18.441 -42.637 -25.836 1.00 53.31 105 SER A CA 1
ATOM 821 C C . SER A 1 105 ? 17.872 -43.458 -24.671 1.00 53.31 105 SER A C 1
ATOM 823 O O . SER A 1 105 ? 18.285 -43.295 -23.520 1.00 53.31 105 SER A O 1
ATOM 825 N N . ARG A 1 106 ? 16.913 -44.357 -24.940 1.00 53.66 106 ARG A N 1
ATOM 826 C CA . ARG A 1 106 ? 16.538 -45.419 -23.981 1.00 53.66 106 ARG A CA 1
ATOM 827 C C . ARG A 1 106 ? 16.246 -46.780 -24.622 1.00 53.66 106 ARG A C 1
ATOM 829 O O . ARG A 1 106 ? 15.422 -47.535 -24.118 1.00 53.66 106 ARG A O 1
ATOM 836 N N . THR A 1 107 ? 16.907 -47.150 -25.715 1.00 53.84 107 THR A N 1
ATOM 837 C CA . THR A 1 107 ? 16.849 -48.542 -26.196 1.00 53.84 107 THR A CA 1
ATOM 838 C C . THR A 1 107 ? 18.146 -48.934 -26.885 1.00 53.84 107 THR A C 1
ATOM 840 O O . THR A 1 107 ? 18.398 -48.469 -27.986 1.00 53.84 107 THR A O 1
ATOM 843 N N . THR A 1 108 ? 18.923 -49.771 -26.188 1.00 43.88 108 THR A N 1
ATOM 844 C CA . THR A 1 108 ? 19.725 -50.940 -26.628 1.00 43.88 108 THR A CA 1
ATOM 845 C C . THR A 1 108 ? 20.634 -51.281 -25.436 1.00 43.88 108 THR A C 1
ATOM 847 O O . THR A 1 108 ? 21.467 -50.454 -25.075 1.00 43.88 108 THR A O 1
ATOM 850 N N . ALA A 1 109 ? 20.253 -52.263 -24.615 1.00 38.59 109 ALA A N 1
ATOM 851 C CA . ALA A 1 109 ? 20.624 -53.686 -24.706 1.00 38.59 109 ALA A CA 1
ATOM 852 C C . ALA A 1 109 ? 21.913 -53.971 -23.921 1.00 38.59 109 ALA A C 1
ATOM 854 O O . ALA A 1 109 ? 22.951 -53.370 -24.264 1.00 38.59 109 ALA A O 1
#

pLDDT: mean 74.38, std 20.32, range [29.25, 97.75]

Secondary structure (DSSP, 8-state):
----------S-SSSSSSSTTTTS-PPP------HHHHHHHHHHHHHHTS-HHHHHHHHHHHHHHHT---SS-S-S------SSPPPHHHHHHHHHHHHHHTTSSS---

Solvent-accessible surface area (backbone atoms only — not comparable to full-atom values): 7610 Å² total; per-residue (Å²): 140,81,91,85,88,81,86,84,82,90,84,91,84,87,78,86,86,78,68,77,70,74,77,47,86,81,79,88,82,88,80,91,75,57,73,67,58,51,52,53,44,46,52,54,15,62,78,68,74,49,57,51,69,54,56,52,51,51,51,53,50,52,54,50,60,75,65,62,72,75,93,62,72,96,58,94,67,84,75,87,66,87,87,61,86,76,50,76,64,57,54,51,49,54,52,5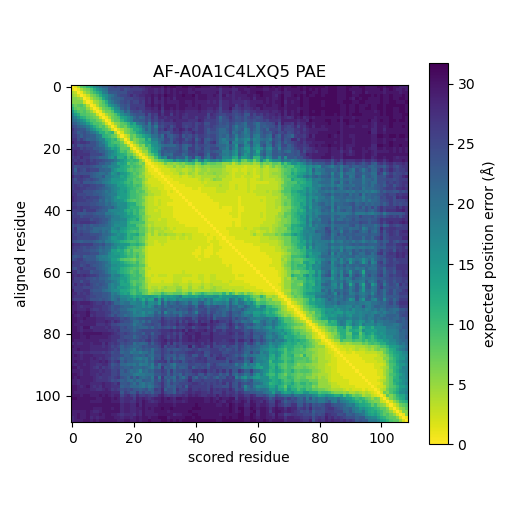3,51,55,59,55,61,67,69,68,79,82,80,83,134

Foldseek 3Di:
DYDDDDDDDDDPDDDPPPPPVVVPDDDDDDDDDDPVVLVVLVVVCVVVVHDSVVVVVVVVVVVCVVPDDDPDPPDPDDDPPPPDDDDPVRVVVVVVVVVVVVVPPDDDD

Sequence (109 aa):
MPQCAGSSSDHVHHTWYMDYHWYMSMKRTNVYADPEDLAIIKEAAARRGISEAEIIRQGIHLAAMANRVWDEPLFSRTFEGPGRTPSKEDVRNAVADAVQGQGGSRTTA